Protein AF-A0AAE0HZA2-F1 (afdb_monomer_lite)

Structure (mmCIF, N/CA/C/O backbone):
data_AF-A0AAE0HZA2-F1
#
_entry.id   AF-A0AAE0HZA2-F1
#
loop_
_atom_site.group_PDB
_atom_site.id
_atom_site.type_symbol
_atom_site.label_atom_id
_atom_site.label_alt_id
_atom_site.label_comp_id
_atom_site.label_asym_id
_atom_site.label_entity_id
_atom_site.label_seq_id
_atom_site.pdbx_PDB_ins_code
_atom_site.Cartn_x
_atom_site.Cartn_y
_atom_site.Cartn_z
_atom_site.occupancy
_atom_site.B_iso_or_equiv
_atom_site.auth_seq_id
_atom_site.auth_comp_id
_atom_site.auth_asym_id
_atom_site.auth_atom_id
_atom_site.pdbx_PDB_model_num
ATOM 1 N N . MET A 1 1 ? 2.011 -36.088 0.132 1.00 39.16 1 MET A N 1
ATOM 2 C CA . MET A 1 1 ? 2.423 -35.801 1.522 1.00 39.16 1 MET A CA 1
ATOM 3 C C . MET A 1 1 ? 1.657 -34.568 1.945 1.00 39.16 1 MET A C 1
ATOM 5 O O . MET A 1 1 ? 2.048 -33.447 1.656 1.00 39.16 1 MET A O 1
ATOM 9 N N . THR A 1 2 ? 0.442 -34.829 2.404 1.00 30.94 2 THR A N 1
ATOM 10 C CA . THR A 1 2 ? -0.638 -33.871 2.628 1.00 30.94 2 THR A CA 1
ATOM 11 C C . THR A 1 2 ? -0.697 -33.521 4.107 1.00 30.94 2 THR A C 1
ATOM 13 O O . THR A 1 2 ? -0.412 -34.362 4.952 1.00 30.94 2 THR A O 1
ATOM 16 N N . ALA A 1 3 ? -1.035 -32.266 4.381 1.00 38.84 3 ALA A N 1
ATOM 17 C CA . ALA A 1 3 ? -1.021 -31.604 5.678 1.00 38.84 3 ALA A CA 1
ATOM 18 C C . ALA A 1 3 ? -1.886 -32.300 6.746 1.00 38.84 3 ALA A C 1
ATOM 20 O O . ALA A 1 3 ? -3.053 -31.953 6.897 1.00 38.84 3 ALA A O 1
ATOM 21 N N . ASN A 1 4 ? -1.310 -33.249 7.491 1.00 41.19 4 ASN A N 1
ATOM 22 C CA . ASN A 1 4 ? -1.995 -33.933 8.594 1.00 41.19 4 ASN A CA 1
ATOM 23 C C . ASN A 1 4 ? -1.231 -33.983 9.928 1.00 41.19 4 ASN A C 1
ATOM 25 O O . ASN A 1 4 ? -1.765 -34.540 10.876 1.00 41.19 4 ASN A O 1
ATOM 29 N N . ASP A 1 5 ? -0.062 -33.352 10.072 1.00 42.94 5 ASP A N 1
ATOM 30 C CA . ASP A 1 5 ? 0.801 -33.649 11.231 1.00 42.94 5 ASP A CA 1
ATOM 31 C C . ASP A 1 5 ? 1.073 -32.492 12.204 1.00 42.94 5 ASP A C 1
ATOM 33 O O . ASP A 1 5 ? 2.040 -32.548 12.952 1.00 42.94 5 ASP A O 1
ATOM 37 N N . PHE A 1 6 ? 0.218 -31.466 12.285 1.00 37.00 6 PHE A N 1
ATOM 38 C CA . PHE A 1 6 ? 0.293 -30.503 13.399 1.00 37.00 6 PHE A CA 1
ATOM 39 C C . PHE A 1 6 ? -1.089 -30.043 13.881 1.00 37.00 6 PHE A C 1
ATOM 41 O O . PHE A 1 6 ? -1.541 -28.930 13.628 1.00 37.00 6 PHE A O 1
ATOM 48 N N . CYS A 1 7 ? -1.743 -30.905 14.657 1.00 28.30 7 CYS A N 1
ATOM 49 C CA . CYS A 1 7 ? -2.529 -30.456 15.801 1.00 28.30 7 CYS A CA 1
ATOM 50 C C . CYS A 1 7 ? -2.246 -31.409 16.962 1.00 28.30 7 CYS A C 1
ATOM 52 O O . CYS A 1 7 ? -2.536 -32.600 16.868 1.00 28.30 7 CYS A O 1
ATOM 54 N N . PRO A 1 8 ? -1.666 -30.895 18.051 1.00 44.44 8 PRO A N 1
ATOM 55 C CA . PRO A 1 8 ? -2.406 -31.061 19.290 1.00 44.44 8 PRO A CA 1
ATOM 56 C C . PRO A 1 8 ? -2.227 -29.832 20.172 1.00 44.44 8 PRO A C 1
ATOM 58 O O . PRO A 1 8 ? -1.232 -29.739 20.865 1.00 44.44 8 PRO A O 1
ATOM 61 N N . LEU A 1 9 ? -3.185 -28.906 20.147 1.00 42.12 9 LEU A N 1
ATOM 62 C CA . LEU A 1 9 ? -3.605 -28.103 21.305 1.00 42.12 9 LEU A CA 1
ATOM 63 C C . LEU A 1 9 ? -4.958 -27.462 20.961 1.00 42.12 9 LEU A C 1
ATOM 65 O O . LEU A 1 9 ? -5.126 -26.245 20.910 1.00 42.12 9 LEU A O 1
ATOM 69 N N . ALA A 1 10 ? -5.952 -28.318 20.722 1.00 42.97 10 ALA A N 1
ATOM 70 C CA . ALA A 1 10 ? -7.331 -27.954 20.994 1.00 42.97 10 ALA A CA 1
ATOM 71 C C . ALA A 1 10 ? -7.433 -27.746 22.511 1.00 42.97 10 ALA A C 1
ATOM 73 O O . ALA A 1 10 ? -7.623 -28.695 23.270 1.00 42.97 10 ALA A O 1
ATOM 74 N N . TYR A 1 11 ? -7.218 -26.510 22.962 1.00 34.66 11 TYR A N 1
ATOM 75 C CA . TYR A 1 11 ? -7.529 -26.111 24.325 1.00 34.66 11 TYR A CA 1
ATOM 76 C C . TYR A 1 11 ? -9.046 -26.204 24.486 1.00 34.66 11 TYR A C 1
ATOM 78 O O . TYR A 1 11 ? -9.804 -25.320 24.087 1.00 34.66 11 TYR A O 1
ATOM 86 N N . GLN A 1 12 ? -9.479 -27.345 25.015 1.00 45.22 12 GLN A N 1
ATOM 87 C CA . GLN A 1 12 ? -10.787 -27.527 25.608 1.00 45.22 12 GLN A CA 1
ATOM 88 C C . GLN A 1 12 ? -11.004 -26.437 26.656 1.00 45.22 12 GLN A C 1
ATOM 90 O O . GLN A 1 12 ? -10.512 -26.522 27.776 1.00 45.22 12 GLN A O 1
ATOM 95 N N . THR A 1 13 ? -11.848 -25.472 26.329 1.00 36.31 13 THR A N 1
ATOM 96 C CA . THR A 1 13 ? -12.846 -25.017 27.290 1.00 36.31 13 THR A CA 1
ATOM 97 C C . THR A 1 13 ? -14.214 -25.340 26.721 1.00 36.31 13 THR A C 1
ATOM 99 O O . THR A 1 13 ? -14.968 -24.492 26.254 1.00 36.31 13 THR A O 1
ATOM 102 N N . SER A 1 14 ? -14.555 -26.625 26.800 1.00 39.97 14 SER A N 1
ATOM 103 C CA . SER A 1 14 ? -15.932 -27.036 27.039 1.00 39.97 14 SER A CA 1
ATOM 104 C C . SER A 1 14 ? -16.368 -26.421 28.371 1.00 39.97 14 SER A C 1
ATOM 106 O O . SER A 1 14 ? -16.284 -27.057 29.419 1.00 39.97 14 SER A O 1
ATOM 108 N N . ILE A 1 15 ? -16.761 -25.148 28.347 1.00 45.16 15 ILE A N 1
ATOM 109 C CA . ILE A 1 15 ? -17.534 -24.563 29.435 1.00 45.16 15 ILE A CA 1
ATOM 110 C C . ILE A 1 15 ? -18.873 -25.303 29.388 1.00 45.16 15 ILE A C 1
ATOM 112 O O . ILE A 1 15 ? -19.546 -25.249 28.354 1.00 45.16 15 ILE A O 1
ATOM 116 N N . PRO A 1 16 ? -19.253 -26.050 30.436 1.00 38.22 16 PRO A N 1
ATOM 117 C CA . PRO A 1 16 ? -20.559 -26.673 30.462 1.00 38.22 16 PRO A CA 1
ATOM 118 C C . PRO A 1 16 ?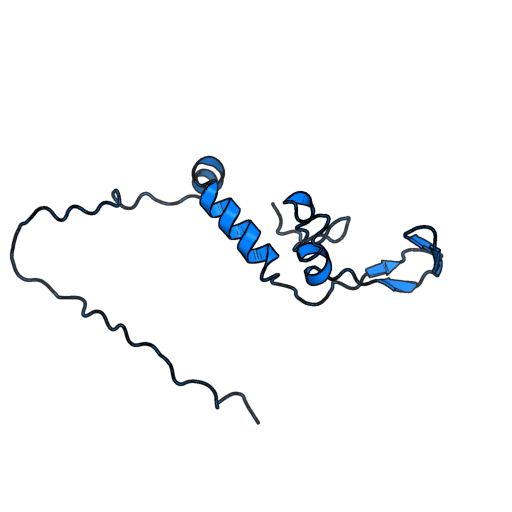 -21.599 -25.552 30.410 1.00 38.22 16 PRO A C 1
ATOM 120 O O . PRO A 1 16 ? -21.638 -24.692 31.290 1.00 38.22 16 PRO A O 1
ATOM 123 N N . LEU A 1 17 ? -22.439 -25.540 29.372 1.00 49.47 17 LEU A N 1
ATOM 124 C CA . LEU A 1 17 ? -23.695 -24.802 29.427 1.00 49.47 17 LEU A CA 1
ATOM 125 C C . LEU A 1 17 ? -24.528 -25.469 30.518 1.00 49.47 17 LEU A C 1
ATOM 127 O O . LEU A 1 17 ? -25.105 -26.539 30.326 1.00 49.47 17 LEU A O 1
ATOM 131 N N . GLN A 1 18 ? -24.500 -24.869 31.702 1.00 47.97 18 GLN A N 1
ATOM 132 C CA . GLN A 1 18 ? -25.257 -25.311 32.854 1.00 47.97 18 GLN A CA 1
ATOM 133 C C . GLN A 1 18 ? -26.741 -25.086 32.547 1.00 47.97 18 GLN A C 1
ATOM 135 O O . GLN A 1 18 ? -27.257 -23.973 32.628 1.00 47.97 18 GLN A O 1
ATOM 140 N N . ASN A 1 19 ? -27.418 -26.151 32.120 1.00 45.09 19 ASN A N 1
ATOM 141 C CA . ASN A 1 19 ? -28.865 -26.166 31.985 1.00 45.09 19 ASN A CA 1
ATOM 142 C C . ASN A 1 19 ? -29.499 -26.050 33.379 1.00 45.09 19 ASN A C 1
ATOM 144 O O . ASN A 1 19 ? -29.431 -26.981 34.173 1.00 45.09 19 ASN A O 1
ATOM 148 N N . GLY A 1 20 ? -30.090 -24.879 33.630 1.00 49.38 20 GLY A N 1
ATOM 149 C CA . GLY A 1 20 ? -31.3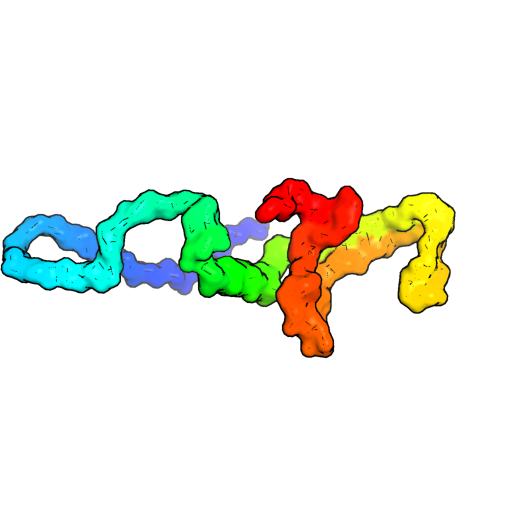35 -24.648 34.367 1.00 49.38 20 GLY A CA 1
ATOM 150 C C . GLY A 1 20 ? -31.510 -25.293 35.742 1.00 49.38 20 GLY A C 1
ATOM 151 O O . GLY A 1 20 ? -31.909 -26.448 35.843 1.00 49.38 20 GLY A O 1
ATOM 152 N N . GLY A 1 21 ? -31.397 -24.483 36.799 1.00 42.81 21 GLY A N 1
ATOM 153 C CA . GLY A 1 21 ? -31.973 -24.834 38.097 1.00 42.81 21 GLY A CA 1
ATOM 154 C C . GLY A 1 21 ? -31.566 -23.931 39.259 1.00 42.81 21 GLY A C 1
ATOM 155 O O . GLY A 1 21 ? -30.655 -24.274 39.997 1.00 42.81 21 GLY A O 1
ATOM 156 N N . GLY A 1 22 ? -32.312 -22.840 39.467 1.00 40.34 22 GLY A N 1
ATOM 157 C CA . GLY A 1 22 ? -32.496 -22.223 40.788 1.00 40.34 22 GLY A CA 1
ATOM 158 C C . GLY A 1 22 ? -31.495 -21.144 41.224 1.00 40.34 22 GLY A C 1
ATOM 159 O O . GLY A 1 22 ? -30.289 -21.352 41.236 1.00 40.34 22 GLY A O 1
ATOM 160 N N . GLY A 1 23 ? -32.037 -20.006 41.677 1.00 36.16 23 GLY A N 1
ATOM 161 C CA . GLY A 1 23 ? -31.332 -19.028 42.515 1.00 36.16 23 GLY A CA 1
ATOM 162 C C . GLY A 1 23 ? -31.273 -17.621 41.925 1.00 36.16 23 GLY A C 1
ATOM 163 O O . GLY A 1 23 ? -30.324 -17.270 41.234 1.00 36.16 23 GLY A O 1
ATOM 164 N N . GLY A 1 24 ? -32.283 -16.797 42.218 1.00 45.38 24 GLY A N 1
ATOM 165 C CA . GLY A 1 24 ? -32.289 -15.373 41.892 1.00 45.38 24 GLY A CA 1
ATOM 166 C C . GLY A 1 24 ? -31.273 -14.592 42.728 1.00 45.38 24 GLY A C 1
ATOM 167 O O . GLY A 1 24 ? -31.472 -14.386 43.921 1.00 45.38 24 GLY A O 1
ATOM 168 N N . GLY A 1 25 ? -30.213 -14.119 42.080 1.00 42.56 25 GLY A N 1
ATOM 169 C CA . GLY A 1 25 ? -29.364 -13.018 42.534 1.00 42.56 25 GLY A CA 1
ATOM 170 C C . GLY A 1 25 ? -29.103 -12.085 41.346 1.00 42.56 25 GLY A C 1
ATOM 171 O O . GLY A 1 25 ? -29.152 -12.557 40.206 1.00 42.56 25 GLY A O 1
ATOM 172 N N . PRO A 1 26 ? -28.878 -10.772 41.547 1.00 50.84 26 PRO A N 1
ATOM 173 C CA . PRO A 1 26 ? -28.649 -9.862 40.434 1.00 50.84 26 PRO A CA 1
ATOM 174 C C . PRO A 1 26 ? -27.314 -10.216 39.775 1.00 50.84 26 PRO A C 1
ATOM 176 O O . PRO A 1 26 ? -26.239 -9.898 40.279 1.00 50.84 26 PRO A O 1
ATOM 179 N N . ALA A 1 27 ? -27.383 -10.898 38.632 1.00 55.56 27 ALA A N 1
ATOM 180 C CA . ALA A 1 27 ? -26.266 -11.005 37.716 1.00 55.56 27 ALA A CA 1
ATOM 181 C C . ALA A 1 27 ? -25.980 -9.590 37.200 1.00 55.56 27 ALA A C 1
ATOM 183 O O . ALA A 1 27 ? -26.603 -9.120 36.251 1.00 55.56 27 ALA A O 1
ATOM 184 N N . HIS A 1 28 ? -25.071 -8.886 37.870 1.00 56.25 28 HIS A N 1
ATOM 185 C CA . HIS A 1 28 ? -24.492 -7.654 37.361 1.00 56.25 28 HIS A CA 1
ATOM 186 C C . HIS A 1 28 ? -23.642 -8.028 36.146 1.00 56.25 28 HIS A C 1
ATOM 188 O O . HIS A 1 28 ? -22.436 -8.230 36.264 1.00 56.25 28 HIS A O 1
ATOM 194 N N . ASN A 1 29 ? -24.260 -8.173 34.972 1.00 50.84 29 ASN A N 1
ATOM 195 C CA . ASN A 1 29 ? -23.498 -8.095 33.741 1.00 50.84 29 ASN A CA 1
ATOM 196 C C . ASN A 1 29 ? -22.965 -6.651 33.660 1.00 50.84 29 ASN A C 1
ATOM 198 O O . ASN A 1 29 ? -23.743 -5.707 33.568 1.00 50.84 29 ASN A O 1
ATOM 202 N N . PRO A 1 30 ? -21.640 -6.421 33.708 1.00 56.34 30 PRO A N 1
ATOM 203 C CA . PRO A 1 30 ? -21.109 -5.075 33.480 1.00 56.34 30 PRO A CA 1
ATOM 204 C C . PRO A 1 30 ? -21.325 -4.643 32.020 1.00 56.34 30 PRO A C 1
ATOM 206 O O . PRO 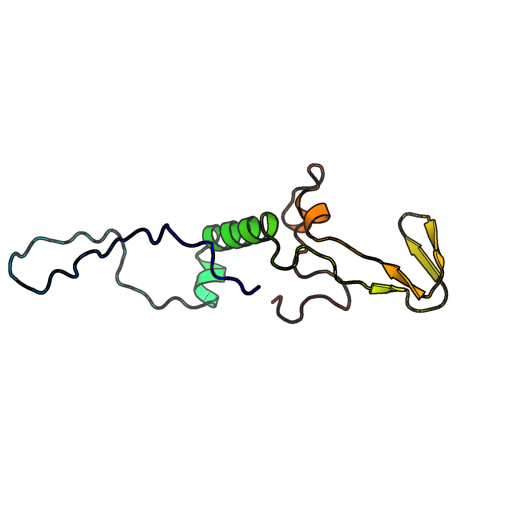A 1 30 ? -21.086 -3.496 31.654 1.00 56.34 30 PRO A O 1
ATOM 209 N N . PHE A 1 31 ? -21.772 -5.578 31.178 1.00 49.19 31 PHE A N 1
ATOM 210 C CA . PHE A 1 31 ? -22.063 -5.368 29.779 1.00 49.19 31 PHE A CA 1
ATOM 211 C C . PHE A 1 31 ? -23.550 -5.056 29.603 1.00 49.19 31 PHE A C 1
ATOM 213 O O . PHE A 1 31 ? -24.386 -5.903 29.930 1.00 49.19 31 PHE A O 1
ATOM 220 N N . PRO A 1 32 ? -23.894 -3.865 29.079 1.00 58.44 32 PRO A N 1
ATOM 221 C CA . PRO A 1 32 ? -25.277 -3.527 28.783 1.00 58.44 32 PRO A CA 1
ATOM 222 C C . PRO A 1 32 ? -25.873 -4.532 27.792 1.00 58.44 32 PRO A C 1
ATOM 224 O O . PRO A 1 32 ? -25.154 -5.141 26.994 1.00 58.44 32 PRO A O 1
ATOM 227 N N . ALA A 1 33 ? -27.200 -4.686 27.850 1.00 65.94 33 ALA A N 1
ATOM 228 C CA . ALA A 1 33 ? -27.972 -5.541 26.954 1.00 65.94 33 ALA A CA 1
ATOM 229 C C . ALA A 1 33 ? -27.492 -5.402 25.501 1.00 65.94 33 ALA A C 1
ATOM 231 O O . ALA A 1 33 ? -27.236 -4.296 25.021 1.00 65.94 33 ALA A O 1
ATOM 232 N N . GLN A 1 34 ? -27.342 -6.545 24.833 1.00 62.81 34 GLN A N 1
ATOM 233 C CA . GLN A 1 34 ? -26.669 -6.704 23.547 1.00 62.81 34 GLN A CA 1
ATOM 234 C C . GLN A 1 34 ? -27.341 -5.835 22.471 1.00 62.81 34 GLN A C 1
ATOM 236 O O . GLN A 1 34 ? -28.323 -6.218 21.838 1.00 62.81 34 GLN A O 1
ATOM 241 N N . THR A 1 35 ? -26.838 -4.614 22.295 1.00 70.06 35 THR A N 1
ATOM 242 C CA . THR A 1 35 ? -27.326 -3.697 21.267 1.00 70.06 35 THR A CA 1
ATOM 243 C C . THR A 1 35 ? -26.766 -4.132 19.920 1.00 70.06 35 THR A C 1
ATOM 245 O O . THR A 1 35 ? -25.606 -4.523 19.795 1.00 70.06 35 THR A O 1
ATOM 248 N N . LYS A 1 36 ? -27.615 -4.101 18.892 1.00 72.94 36 LYS A N 1
ATOM 249 C CA . LYS A 1 36 ? -27.251 -4.499 17.531 1.00 72.94 36 LYS A CA 1
ATOM 250 C C . LYS A 1 36 ? -26.090 -3.636 17.025 1.00 72.94 36 LYS A C 1
ATOM 252 O O . LYS A 1 36 ? -26.258 -2.442 16.771 1.00 72.94 36 LYS A O 1
ATOM 257 N N . LEU A 1 37 ? -24.921 -4.247 16.852 1.00 80.00 37 LEU A N 1
ATOM 258 C CA . LEU A 1 37 ? -23.741 -3.569 16.327 1.00 80.00 37 LEU A CA 1
ATOM 259 C C . LEU A 1 37 ? -23.927 -3.305 14.828 1.00 80.00 37 LEU A C 1
ATOM 261 O O . LEU A 1 37 ? -24.109 -4.229 14.040 1.00 80.00 37 LEU A O 1
ATOM 265 N N . THR A 1 38 ? -23.890 -2.034 14.435 1.00 86.25 38 THR A N 1
ATOM 266 C CA . THR A 1 38 ? -23.947 -1.610 13.027 1.00 86.25 38 THR A CA 1
ATOM 267 C C . THR A 1 38 ? -22.609 -0.988 12.637 1.00 86.25 38 THR A C 1
ATOM 269 O O . THR A 1 38 ? -22.003 -0.296 13.452 1.00 86.25 38 THR A O 1
ATOM 272 N N . VAL A 1 39 ? -22.162 -1.164 11.388 1.00 84.62 39 VAL A N 1
ATOM 273 C CA . VAL A 1 39 ? -20.877 -0.622 10.889 1.00 84.62 39 VAL A CA 1
ATOM 274 C C . VAL A 1 39 ? -20.769 0.897 11.095 1.00 84.62 39 VAL A C 1
ATOM 276 O O . VAL A 1 39 ? -19.744 1.400 11.541 1.00 84.62 39 VAL A O 1
ATOM 279 N N . SER A 1 40 ? -21.863 1.634 10.882 1.00 84.56 40 SER A N 1
ATOM 280 C CA . SER A 1 40 ? -21.915 3.082 11.138 1.00 84.56 40 SER A CA 1
ATOM 281 C C . SER A 1 40 ? -21.691 3.443 12.618 1.00 84.56 40 SER A C 1
ATOM 283 O O . SER A 1 40 ? -21.032 4.438 12.928 1.00 84.56 40 SER A O 1
ATOM 285 N N . ALA A 1 41 ? -22.173 2.611 13.548 1.00 84.56 41 ALA A N 1
ATOM 286 C CA . ALA A 1 41 ? -21.961 2.820 14.979 1.00 84.56 41 ALA A CA 1
ATOM 287 C C . ALA A 1 41 ? -20.511 2.516 15.386 1.00 84.56 41 ALA A C 1
ATOM 289 O O . ALA A 1 41 ? -19.956 3.219 16.228 1.00 84.56 41 ALA A O 1
ATOM 290 N N . VAL A 1 42 ? -19.880 1.521 14.753 1.00 85.12 42 VAL A N 1
ATOM 291 C CA . VAL A 1 42 ? -18.457 1.208 14.960 1.00 85.12 42 VAL A CA 1
ATOM 292 C C . VAL A 1 42 ? -17.584 2.391 14.553 1.00 85.12 42 VAL A C 1
ATOM 294 O O . VAL A 1 42 ? -16.762 2.837 15.352 1.00 85.12 42 VAL A O 1
ATOM 297 N N . ASN A 1 43 ? -17.834 2.958 13.370 1.00 84.19 43 ASN A N 1
ATOM 298 C CA . ASN A 1 43 ? -17.031 4.062 12.845 1.00 84.19 43 ASN A CA 1
ATOM 299 C C . ASN A 1 43 ? -17.108 5.347 13.680 1.00 84.19 43 ASN A C 1
ATOM 301 O O . ASN A 1 43 ? -16.193 6.160 13.639 1.00 84.19 43 ASN A O 1
ATOM 305 N N . THR A 1 44 ? -18.192 5.541 14.431 1.00 84.19 44 THR A N 1
ATOM 306 C CA . THR A 1 44 ? -18.436 6.784 15.180 1.00 84.19 44 THR A CA 1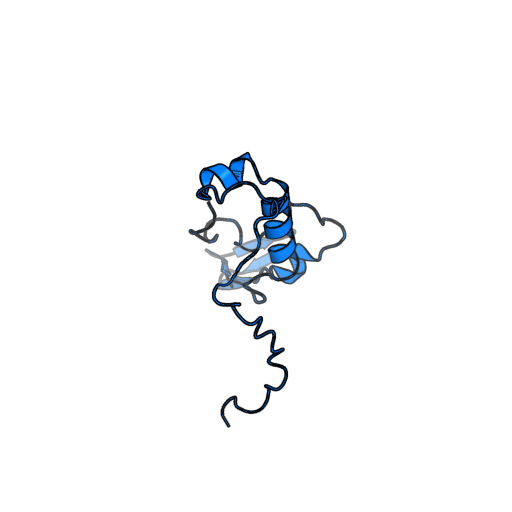
ATOM 307 C C . THR A 1 44 ? -18.156 6.658 16.672 1.00 84.19 44 THR A C 1
ATOM 309 O O . THR A 1 44 ? -17.777 7.642 17.301 1.00 84.19 44 THR A O 1
ATOM 312 N N . ARG A 1 45 ? -18.349 5.470 17.258 1.00 83.50 45 ARG A N 1
ATOM 313 C CA . ARG A 1 45 ? -18.319 5.288 18.720 1.00 83.50 45 ARG A CA 1
ATOM 314 C C . ARG A 1 45 ? -17.172 4.416 19.221 1.00 83.50 45 ARG A C 1
ATOM 316 O O . ARG A 1 45 ? -16.885 4.456 20.412 1.00 83.50 45 ARG A O 1
ATOM 323 N N . LEU A 1 46 ? -16.516 3.637 18.357 1.00 87.00 46 LEU A N 1
ATOM 324 C CA . LEU A 1 46 ? -15.491 2.667 18.762 1.00 87.00 46 LEU A CA 1
ATOM 325 C C . LEU A 1 46 ? -14.115 2.994 18.162 1.00 87.00 46 LEU A C 1
ATOM 327 O O . LEU A 1 46 ? -13.506 2.174 17.477 1.00 87.00 46 LEU A O 1
ATOM 331 N N . LEU A 1 47 ? -13.585 4.179 18.478 1.00 87.44 47 LEU A N 1
ATOM 332 C CA . LEU A 1 47 ? -12.267 4.626 18.001 1.00 87.44 47 LEU A CA 1
ATOM 333 C C . LEU A 1 47 ? -11.136 3.659 18.383 1.00 87.44 47 LEU A C 1
ATOM 335 O O . LEU A 1 47 ? -10.247 3.394 17.581 1.00 87.44 47 LEU A O 1
ATOM 339 N N . TYR A 1 48 ? -11.196 3.082 19.586 1.00 89.81 48 TYR A N 1
ATOM 340 C CA . TYR A 1 48 ? -10.177 2.139 20.048 1.00 89.81 48 TYR A CA 1
ATOM 341 C C . TYR A 1 48 ? -10.210 0.811 19.277 1.00 89.81 48 TYR A C 1
ATOM 343 O O . TYR A 1 48 ? -9.166 0.242 18.979 1.00 89.81 48 TYR A O 1
ATOM 351 N N . LEU A 1 49 ? -11.398 0.345 18.875 1.00 90.31 49 LEU A N 1
ATOM 352 C CA . LEU A 1 49 ? -11.529 -0.849 18.037 1.00 90.31 49 LEU A CA 1
ATOM 353 C C . LEU A 1 49 ? -10.924 -0.614 16.649 1.00 90.31 49 LEU A C 1
ATOM 355 O O . LEU A 1 49 ? -10.209 -1.472 16.141 1.00 90.31 49 LEU A O 1
ATOM 359 N N . LEU A 1 50 ? -11.172 0.558 16.056 1.00 89.94 50 LEU A N 1
ATOM 360 C CA . LEU A 1 50 ? -10.560 0.942 14.782 1.00 89.94 50 LEU A CA 1
ATOM 361 C C . LEU A 1 50 ? -9.033 1.046 14.886 1.00 89.94 50 LEU A C 1
ATOM 363 O O . LEU A 1 50 ? -8.327 0.631 13.966 1.00 89.94 50 LEU A O 1
ATOM 367 N N . ALA A 1 51 ? -8.520 1.557 16.008 1.00 90.25 51 ALA A N 1
ATOM 368 C CA . ALA A 1 51 ? -7.086 1.632 16.267 1.00 90.25 51 ALA A CA 1
ATOM 369 C C . ALA A 1 51 ? -6.454 0.235 16.373 1.00 90.25 51 ALA A C 1
ATOM 371 O O . ALA A 1 51 ? -5.443 -0.023 15.726 1.00 90.25 51 ALA A O 1
ATOM 372 N N . ILE A 1 52 ? -7.085 -0.691 17.107 1.00 92.56 52 ILE A N 1
ATOM 373 C CA . ILE A 1 52 ? -6.632 -2.089 17.191 1.00 92.56 52 ILE A CA 1
ATOM 374 C C . ILE A 1 52 ? -6.658 -2.752 15.814 1.00 92.56 52 ILE A C 1
ATOM 376 O O . ILE A 1 52 ? -5.699 -3.424 15.449 1.00 92.56 52 ILE A O 1
ATOM 380 N N . LEU A 1 53 ? -7.730 -2.560 15.040 1.00 90.50 53 LEU A N 1
ATOM 381 C CA . LEU A 1 53 ? -7.826 -3.107 13.685 1.00 90.50 53 LEU A CA 1
ATOM 382 C C . LEU A 1 53 ? -6.679 -2.596 12.808 1.00 90.50 53 LEU A C 1
ATOM 384 O O . LEU A 1 53 ? -6.025 -3.388 12.133 1.00 90.50 53 LEU A O 1
ATOM 388 N N . SER A 1 54 ? -6.386 -1.299 12.880 1.00 89.88 54 SER A N 1
ATOM 389 C CA . SER A 1 54 ? -5.284 -0.688 12.134 1.00 89.88 54 SER A CA 1
ATOM 390 C C . SER A 1 54 ? -3.926 -1.270 12.544 1.00 89.88 54 SER A C 1
ATOM 392 O O . SER A 1 54 ? -3.179 -1.751 11.697 1.00 89.88 54 SER A O 1
ATOM 394 N N . GLU A 1 55 ? -3.633 -1.340 13.844 1.00 91.31 55 GLU A N 1
ATOM 395 C CA . GLU A 1 55 ? -2.375 -1.918 14.340 1.00 91.31 55 GLU A CA 1
ATOM 396 C C . GLU A 1 55 ? -2.241 -3.417 14.054 1.00 91.31 55 GLU A C 1
ATOM 398 O O . GLU A 1 55 ? -1.147 -3.903 13.764 1.00 91.31 55 GLU A O 1
ATOM 403 N N . SER A 1 56 ? -3.349 -4.161 14.092 1.00 91.62 56 SER A N 1
ATOM 404 C CA . SER A 1 56 ? -3.345 -5.589 13.775 1.00 91.62 56 SER A CA 1
ATOM 405 C C . SER A 1 56 ? -2.948 -5.845 12.322 1.00 91.62 56 SER A C 1
ATOM 407 O O . SER A 1 56 ? -2.144 -6.736 12.061 1.00 91.62 56 SER A O 1
ATOM 409 N N . LEU A 1 57 ? -3.441 -5.018 11.395 1.00 89.62 57 LEU A N 1
ATOM 410 C CA . LEU A 1 57 ? -3.096 -5.086 9.977 1.00 89.62 57 LEU A CA 1
ATOM 411 C C . LEU A 1 57 ? -1.663 -4.598 9.721 1.00 89.62 57 LEU A C 1
ATOM 413 O O . LEU A 1 57 ? -0.948 -5.211 8.931 1.00 89.62 57 LEU A O 1
ATOM 417 N N . ARG A 1 58 ? -1.196 -3.584 10.465 1.00 88.12 58 ARG A N 1
ATOM 418 C CA . ARG A 1 58 ? 0.200 -3.129 10.404 1.00 88.12 58 ARG A CA 1
ATOM 419 C C . ARG A 1 58 ? 1.182 -4.244 10.782 1.00 88.12 58 ARG A C 1
ATOM 421 O O . ARG A 1 58 ? 2.164 -4.451 10.065 1.00 88.12 58 ARG A O 1
ATOM 428 N N . MET A 1 59 ? 0.916 -4.956 11.885 1.00 88.25 59 MET A N 1
ATOM 429 C CA . MET A 1 59 ? 1.744 -6.078 12.356 1.00 88.25 59 MET A CA 1
ATOM 430 C C . MET A 1 59 ? 1.615 -7.317 11.467 1.00 88.25 59 MET A C 1
ATOM 432 O O . MET A 1 59 ? 2.613 -7.973 11.172 1.00 88.25 59 MET A O 1
ATOM 436 N N . TYR A 1 60 ? 0.396 -7.630 11.032 1.00 88.75 60 TYR A N 1
ATOM 437 C CA . TYR A 1 60 ? 0.086 -8.811 10.235 1.00 88.75 60 TYR A CA 1
ATOM 438 C C . TYR A 1 60 ? -0.657 -8.408 8.962 1.00 88.75 60 TYR A C 1
ATOM 440 O O . TYR A 1 60 ? -1.881 -8.566 8.877 1.00 88.75 60 TYR A O 1
ATOM 448 N N . PRO A 1 61 ? 0.070 -7.906 7.947 1.00 86.19 61 PRO A N 1
ATOM 449 C CA . PRO A 1 61 ? -0.552 -7.568 6.685 1.00 86.19 61 PRO A CA 1
ATOM 450 C C . PRO A 1 61 ? -1.101 -8.852 6.042 1.00 86.19 61 PRO A C 1
ATOM 452 O O . PRO A 1 61 ? -0.374 -9.844 5.931 1.00 86.19 61 PRO A O 1
ATOM 455 N N . PRO A 1 62 ? -2.364 -8.861 5.577 1.00 82.75 62 PRO A N 1
ATOM 456 C CA . PRO A 1 62 ? -2.981 -10.046 4.974 1.00 82.75 62 PRO A CA 1
ATOM 457 C C . PRO A 1 62 ? -2.298 -10.460 3.662 1.00 82.75 62 PRO A C 1
ATOM 459 O O . PRO A 1 62 ? -2.426 -11.599 3.220 1.00 82.75 62 PRO A O 1
ATOM 462 N N . VAL A 1 63 ? -1.562 -9.535 3.042 1.00 82.25 63 VAL A N 1
ATOM 463 C CA . VAL A 1 63 ? -0.715 -9.779 1.877 1.00 82.25 63 VAL A CA 1
ATOM 464 C C . VAL A 1 63 ? 0.724 -9.481 2.292 1.00 82.25 63 VAL A C 1
ATOM 466 O O . VAL A 1 63 ? 1.131 -8.324 2.381 1.00 82.25 63 VAL A O 1
ATOM 469 N N . THR A 1 64 ? 1.480 -10.533 2.603 1.00 69.50 64 THR A N 1
ATOM 470 C CA . THR A 1 64 ? 2.878 -10.427 3.052 1.00 69.50 64 THR A CA 1
ATOM 471 C C . THR A 1 64 ? 3.857 -10.244 1.892 1.00 69.50 64 THR A C 1
ATOM 473 O O . THR A 1 64 ? 4.846 -9.526 2.032 1.00 69.50 64 THR A O 1
ATOM 476 N N . GLY A 1 65 ? 3.572 -10.866 0.742 1.00 74.81 65 GLY A N 1
ATOM 477 C CA . GLY A 1 65 ? 4.277 -10.624 -0.519 1.00 74.81 65 GLY A CA 1
ATOM 478 C C . GLY A 1 65 ? 3.843 -9.308 -1.155 1.00 74.81 65 GLY A C 1
ATOM 479 O O . GLY A 1 65 ? 3.040 -8.571 -0.575 1.00 74.81 65 GLY A O 1
ATOM 480 N N . SER A 1 66 ? 4.332 -8.995 -2.353 1.00 73.31 66 SER A N 1
ATOM 481 C CA . SER A 1 66 ? 3.868 -7.786 -3.015 1.00 73.31 66 SER A CA 1
ATOM 482 C C . SER A 1 66 ? 3.242 -7.917 -4.386 1.00 73.31 66 SER A C 1
ATOM 484 O O . SER A 1 66 ? 3.419 -8.851 -5.161 1.00 73.31 66 SER A O 1
ATOM 486 N N . LEU A 1 67 ? 2.359 -6.945 -4.591 1.00 82.44 67 LEU A N 1
ATOM 487 C CA . LEU A 1 67 ? 1.552 -6.725 -5.763 1.00 82.44 67 LEU A CA 1
ATOM 488 C C . LEU A 1 67 ? 2.466 -6.146 -6.834 1.00 82.44 67 LEU A C 1
ATOM 490 O O . LEU A 1 67 ? 2.688 -4.933 -6.889 1.00 82.44 67 LEU A O 1
ATOM 494 N N . VAL A 1 68 ? 2.998 -7.040 -7.664 1.00 88.31 68 VAL A N 1
ATOM 495 C CA . VAL A 1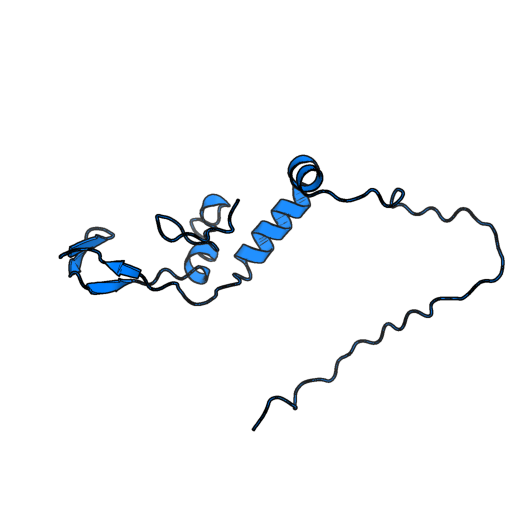 68 ? 3.886 -6.682 -8.765 1.00 88.31 68 VAL A CA 1
ATOM 496 C C . VAL A 1 68 ? 3.164 -5.744 -9.730 1.00 88.31 68 VAL A C 1
ATOM 498 O O . VAL A 1 68 ? 2.053 -6.007 -10.198 1.00 88.31 68 VAL A O 1
ATOM 501 N N . ARG A 1 69 ? 3.815 -4.625 -10.029 1.00 88.69 69 ARG A N 1
ATOM 502 C CA . ARG A 1 69 ? 3.387 -3.632 -11.014 1.00 88.69 69 ARG A CA 1
ATOM 503 C C . ARG A 1 69 ? 4.387 -3.625 -12.156 1.00 88.69 69 ARG A C 1
ATOM 505 O O . ARG A 1 69 ? 5.570 -3.851 -11.946 1.00 88.69 69 ARG A O 1
ATOM 512 N N . VAL A 1 70 ? 3.916 -3.323 -13.356 1.00 90.81 70 VAL A N 1
ATOM 513 C CA . VAL A 1 70 ? 4.779 -3.127 -14.524 1.00 90.81 70 VAL A CA 1
ATOM 514 C C . VAL A 1 70 ? 4.758 -1.649 -14.879 1.00 90.81 70 VAL A C 1
ATOM 516 O O . VAL A 1 70 ? 3.691 -1.028 -14.863 1.00 90.81 70 VAL A O 1
ATOM 519 N N . ILE A 1 71 ? 5.928 -1.078 -15.169 1.00 89.75 71 ILE A N 1
ATOM 520 C CA . ILE A 1 71 ? 6.018 0.308 -15.637 1.00 89.75 71 ILE A CA 1
ATOM 521 C C . ILE A 1 71 ? 5.243 0.443 -16.948 1.00 89.75 71 ILE A C 1
ATOM 523 O O . ILE A 1 71 ? 5.540 -0.241 -17.926 1.00 89.75 71 ILE A O 1
ATOM 527 N N . ALA A 1 72 ? 4.266 1.350 -16.957 1.00 80.94 72 ALA A N 1
ATOM 528 C CA . ALA A 1 72 ? 3.555 1.731 -18.166 1.00 80.94 72 ALA A CA 1
ATOM 529 C C . ALA A 1 72 ? 4.446 2.628 -19.044 1.00 80.94 72 ALA A C 1
ATOM 531 O O . ALA A 1 72 ? 5.064 3.568 -18.547 1.00 80.94 72 ALA A O 1
ATOM 532 N N . GLY A 1 73 ? 4.486 2.355 -20.350 1.00 85.38 73 GLY A N 1
ATOM 533 C CA . GLY A 1 73 ? 5.280 3.118 -21.317 1.00 85.38 73 GLY A CA 1
ATOM 534 C C . GLY A 1 73 ? 6.755 2.708 -21.373 1.00 85.38 73 GLY A C 1
ATOM 535 O O . GLY A 1 73 ? 7.119 1.591 -21.011 1.00 85.38 73 GLY A O 1
ATOM 536 N N . ASN A 1 74 ? 7.602 3.620 -21.859 1.00 83.12 74 ASN A N 1
ATOM 537 C CA . ASN A 1 74 ? 8.993 3.308 -22.208 1.00 83.12 74 ASN A CA 1
ATOM 538 C C . ASN A 1 74 ? 9.971 3.460 -21.033 1.00 83.12 74 ASN A C 1
ATOM 540 O O . ASN A 1 74 ? 11.044 2.862 -21.070 1.00 83.12 74 ASN A O 1
ATOM 544 N N . CYS A 1 75 ? 9.638 4.256 -20.009 1.00 86.50 75 CYS A N 1
ATOM 545 C CA . CYS A 1 75 ? 10.486 4.471 -18.835 1.00 86.50 75 CYS A CA 1
ATOM 546 C C . CYS A 1 75 ? 9.745 5.134 -17.666 1.00 86.50 75 CYS A C 1
ATOM 548 O O . CYS A 1 75 ? 8.755 5.837 -17.871 1.00 86.50 75 CYS A O 1
ATOM 550 N N . ALA A 1 76 ? 10.287 4.992 -16.455 1.00 90.00 76 ALA A N 1
ATOM 551 C CA . ALA A 1 76 ? 9.910 5.787 -15.288 1.00 90.00 76 ALA A CA 1
ATOM 552 C C . ALA A 1 76 ? 11.146 6.212 -14.486 1.00 90.00 76 ALA A C 1
ATOM 554 O O . ALA A 1 76 ? 12.159 5.514 -14.470 1.00 90.00 76 ALA A O 1
ATOM 555 N N . THR A 1 77 ? 11.042 7.337 -13.779 1.00 91.56 77 THR A N 1
ATOM 556 C CA . THR A 1 77 ? 12.071 7.791 -12.836 1.00 91.56 77 THR A CA 1
ATOM 557 C C . THR A 1 77 ? 11.564 7.597 -11.413 1.00 91.56 77 THR A C 1
ATOM 559 O O . THR A 1 77 ? 10.587 8.229 -11.016 1.00 91.56 77 THR A O 1
ATOM 562 N N . VAL A 1 78 ? 12.226 6.743 -10.631 1.00 88.69 78 VAL A N 1
ATOM 563 C CA . VAL A 1 78 ? 11.877 6.472 -9.224 1.00 88.69 78 VAL A CA 1
ATOM 564 C C . VAL A 1 78 ? 13.080 6.804 -8.349 1.00 88.69 78 VAL A C 1
ATOM 566 O O . VAL A 1 78 ? 14.187 6.345 -8.616 1.00 88.69 78 VAL A O 1
ATOM 569 N N . ALA A 1 79 ? 12.881 7.629 -7.317 1.00 86.62 79 ALA A N 1
ATOM 570 C CA . ALA A 1 79 ? 13.947 8.093 -6.418 1.00 86.62 79 ALA A CA 1
ATOM 571 C C . ALA A 1 79 ? 15.180 8.672 -7.158 1.00 86.62 79 ALA A C 1
ATOM 573 O O . ALA A 1 79 ? 16.322 8.432 -6.773 1.00 86.62 79 ALA A O 1
ATOM 574 N N . GLY A 1 80 ? 14.945 9.400 -8.258 1.00 91.56 80 GLY A N 1
ATOM 575 C CA . GLY A 1 80 ? 15.999 9.987 -9.095 1.00 91.56 80 GLY A CA 1
ATOM 576 C C . GLY A 1 80 ? 16.730 8.999 -10.013 1.00 91.56 80 GLY A C 1
ATOM 577 O O . GLY A 1 80 ? 17.673 9.396 -10.692 1.00 91.56 80 GLY A O 1
ATOM 578 N N . ARG A 1 81 ? 16.315 7.726 -10.062 1.00 92.38 81 ARG A N 1
ATOM 579 C CA . ARG A 1 81 ? 16.921 6.686 -10.907 1.00 92.38 81 ARG A CA 1
ATOM 580 C C . ARG A 1 81 ? 16.025 6.369 -12.098 1.00 92.38 81 ARG A C 1
ATOM 582 O O . ARG A 1 81 ? 14.816 6.224 -11.937 1.00 92.38 81 ARG A O 1
ATOM 589 N N . TYR A 1 82 ? 16.636 6.230 -13.271 1.00 92.94 82 TYR A N 1
ATOM 590 C CA . TYR A 1 82 ? 15.961 5.807 -14.494 1.00 92.94 82 TYR A CA 1
ATOM 591 C C . TYR A 1 82 ? 15.688 4.299 -14.473 1.00 92.94 82 TYR A C 1
ATOM 593 O O . TYR A 1 82 ? 16.591 3.511 -14.184 1.00 92.94 82 TYR A O 1
ATOM 601 N N . ILE A 1 83 ? 14.458 3.907 -14.801 1.00 92.94 83 ILE A N 1
ATOM 602 C CA . ILE A 1 83 ? 14.023 2.514 -14.898 1.00 92.94 83 ILE A CA 1
ATOM 603 C C . ILE A 1 83 ? 13.367 2.300 -16.272 1.00 92.94 83 ILE A C 1
ATOM 605 O O . ILE A 1 83 ? 12.441 3.044 -16.619 1.00 92.94 83 ILE A O 1
ATOM 609 N N . PRO A 1 84 ? 13.813 1.307 -17.065 1.00 92.94 84 PRO A N 1
ATOM 610 C CA . PRO A 1 84 ? 13.237 1.042 -18.377 1.00 92.94 84 PRO A CA 1
ATOM 611 C C . PRO A 1 84 ? 11.815 0.474 -18.271 1.00 92.94 84 PRO A C 1
ATOM 613 O O . PRO A 1 84 ? 11.454 -0.200 -17.301 1.00 92.94 84 PRO A O 1
ATOM 616 N N . GLY A 1 85 ? 11.008 0.736 -19.296 1.00 93.12 85 GLY A N 1
ATOM 617 C CA . GLY A 1 85 ? 9.667 0.180 -19.459 1.00 93.12 85 GLY A CA 1
ATOM 618 C C . GLY A 1 85 ? 9.672 -1.347 -19.436 1.00 93.12 85 GLY A C 1
ATOM 619 O O . GLY A 1 85 ? 10.656 -1.982 -19.810 1.00 93.12 85 GLY A O 1
ATOM 620 N N . GLY A 1 86 ? 8.585 -1.945 -18.947 1.00 89.75 86 GLY A N 1
ATOM 621 C CA . GLY A 1 86 ? 8.497 -3.401 -18.774 1.00 89.75 86 GLY A CA 1
ATOM 622 C C . GLY A 1 86 ? 9.182 -3.948 -17.515 1.00 89.75 86 GLY A C 1
ATOM 623 O O . GLY A 1 86 ? 9.045 -5.133 -17.223 1.00 89.75 86 GLY A O 1
ATOM 624 N N . THR A 1 87 ? 9.858 -3.109 -16.723 1.00 91.44 87 THR A N 1
ATOM 625 C CA . THR A 1 87 ? 10.412 -3.538 -15.430 1.00 91.44 87 THR A CA 1
ATOM 626 C C . THR A 1 87 ? 9.292 -3.843 -14.435 1.00 91.44 87 THR A C 1
ATOM 628 O O . THR A 1 87 ? 8.368 -3.042 -14.254 1.00 91.44 87 THR A O 1
ATOM 631 N N . MET A 1 88 ? 9.401 -4.997 -13.773 1.00 91.00 88 MET A N 1
ATOM 632 C CA . MET A 1 88 ? 8.542 -5.389 -12.659 1.00 91.00 88 MET A CA 1
ATOM 633 C C . MET A 1 88 ? 8.993 -4.684 -11.379 1.00 91.00 88 MET A C 1
ATOM 635 O O . MET A 1 88 ? 10.151 -4.781 -10.979 1.00 91.00 88 MET A O 1
ATOM 639 N N . ILE A 1 89 ? 8.072 -3.967 -10.744 1.00 89.19 89 ILE A N 1
ATOM 640 C CA . ILE A 1 89 ? 8.279 -3.260 -9.484 1.00 89.19 89 ILE A CA 1
ATOM 641 C C . ILE A 1 89 ? 7.409 -3.904 -8.420 1.00 89.19 89 ILE A C 1
ATOM 643 O O . ILE A 1 89 ? 6.213 -4.123 -8.615 1.00 89.19 89 ILE A O 1
ATOM 647 N N . GLU A 1 90 ? 8.016 -4.127 -7.267 1.00 88.50 90 GLU A N 1
ATOM 648 C CA . GLU A 1 90 ? 7.375 -4.675 -6.091 1.00 88.50 90 GLU A CA 1
ATOM 649 C C . GLU A 1 90 ? 7.447 -3.643 -4.947 1.00 88.50 90 GLU A C 1
ATOM 651 O O . GLU A 1 90 ? 8.461 -2.980 -4.735 1.00 88.50 90 GLU A O 1
ATOM 656 N N . CYS A 1 91 ? 6.344 -3.459 -4.227 1.00 85.06 91 CYS A N 1
ATOM 657 C CA . CYS A 1 91 ? 6.261 -2.670 -2.993 1.00 85.06 91 CYS A CA 1
ATOM 658 C C . CYS A 1 91 ? 5.686 -3.537 -1.871 1.00 85.06 91 CYS A C 1
ATOM 660 O O . CYS A 1 91 ? 4.469 -3.726 -1.806 1.00 85.06 91 CYS A O 1
ATOM 662 N N . THR A 1 92 ? 6.549 -4.110 -1.036 1.00 86.94 92 THR A N 1
ATOM 663 C CA . THR A 1 92 ? 6.193 -5.001 0.081 1.00 86.94 92 THR A CA 1
ATOM 664 C C . THR A 1 92 ? 5.561 -4.243 1.249 1.00 86.94 92 THR A C 1
ATOM 666 O O . THR A 1 92 ? 6.261 -3.436 1.869 1.00 86.94 92 THR A O 1
ATOM 669 N N . PRO A 1 93 ? 4.289 -4.530 1.607 1.00 86.38 93 PRO A N 1
ATOM 670 C CA . PRO A 1 93 ? 3.621 -3.912 2.757 1.00 86.38 93 PRO A CA 1
ATOM 671 C C . PRO A 1 93 ? 4.397 -4.110 4.061 1.00 86.38 93 PRO A C 1
ATOM 673 O O . PRO A 1 93 ? 4.546 -3.174 4.838 1.00 86.38 93 PRO A O 1
ATOM 676 N N . TRP A 1 94 ? 5.004 -5.288 4.243 1.00 86.56 94 TRP A N 1
ATOM 677 C CA . TRP A 1 94 ? 5.823 -5.600 5.416 1.00 86.56 94 TRP A CA 1
ATOM 678 C C . TRP A 1 94 ? 6.918 -4.557 5.684 1.00 86.56 94 TRP A C 1
ATOM 680 O O . TRP A 1 94 ? 7.045 -4.052 6.798 1.00 86.56 94 TRP A O 1
ATOM 690 N N . VAL A 1 95 ? 7.687 -4.201 4.649 1.00 85.81 95 VAL A N 1
ATOM 691 C CA . VAL A 1 95 ? 8.799 -3.244 4.756 1.00 85.81 95 VAL A CA 1
ATOM 692 C C . VAL A 1 95 ? 8.282 -1.832 5.025 1.00 85.81 95 VAL A C 1
ATOM 694 O O . VAL A 1 95 ? 8.883 -1.105 5.813 1.00 85.81 95 VAL A O 1
ATOM 697 N N . MET A 1 96 ? 7.161 -1.457 4.405 1.00 84.81 96 MET A N 1
ATOM 698 C CA . MET A 1 96 ? 6.543 -0.143 4.597 1.00 84.81 96 MET A CA 1
ATOM 699 C C . MET A 1 96 ? 6.024 0.029 6.030 1.00 84.81 96 MET A C 1
ATOM 701 O O . MET A 1 96 ? 6.280 1.061 6.646 1.00 84.81 96 MET A O 1
ATOM 705 N N . ASN A 1 97 ? 5.378 -1.002 6.581 1.00 86.31 97 ASN A N 1
ATOM 706 C CA . ASN A 1 97 ? 4.784 -0.983 7.920 1.00 86.31 97 ASN A CA 1
ATOM 707 C C . ASN A 1 97 ? 5.817 -1.037 9.056 1.00 86.31 97 ASN A C 1
ATOM 709 O O . ASN A 1 97 ? 5.563 -0.531 10.145 1.00 86.31 97 ASN A O 1
ATOM 713 N N . HIS A 1 98 ? 6.980 -1.648 8.813 1.00 85.94 98 HIS A N 1
ATOM 714 C CA . HIS A 1 98 ? 8.037 -1.821 9.819 1.00 85.94 98 HIS A CA 1
ATOM 715 C C . HIS A 1 98 ? 9.165 -0.783 9.694 1.00 85.94 98 HIS A C 1
ATOM 717 O O . HIS A 1 98 ? 10.217 -0.901 10.336 1.00 85.94 98 HIS A O 1
ATOM 723 N N . TYR A 1 99 ? 8.976 0.259 8.880 1.00 86.31 99 TYR A N 1
ATOM 724 C CA . TYR A 1 99 ? 9.959 1.323 8.724 1.00 86.31 99 TYR A CA 1
ATOM 725 C C . TYR A 1 99 ? 9.939 2.281 9.926 1.00 86.31 99 TYR A C 1
ATOM 727 O O . TYR A 1 99 ? 9.240 3.292 9.934 1.00 86.31 99 TYR A O 1
ATOM 735 N N . LYS A 1 100 ? 10.776 1.988 10.933 1.00 81.19 100 LYS A N 1
ATOM 736 C CA . LYS A 1 100 ? 10.847 2.687 12.239 1.00 81.19 100 LYS A CA 1
ATOM 737 C C . LYS A 1 100 ? 10.861 4.217 12.177 1.00 81.19 100 LYS A C 1
ATOM 739 O O . LYS A 1 100 ? 10.374 4.875 13.086 1.00 81.19 100 LYS A O 1
ATOM 744 N N . ARG A 1 101 ? 11.456 4.803 11.133 1.00 81.44 101 ARG A N 1
ATOM 745 C CA . ARG A 1 101 ? 11.581 6.265 11.003 1.00 81.44 101 ARG A CA 1
ATOM 746 C C . ARG A 1 101 ? 10.266 6.939 10.589 1.00 81.44 101 ARG A C 1
ATOM 748 O O . ARG A 1 101 ? 10.163 8.159 10.669 1.00 81.44 101 ARG A O 1
ATOM 755 N N . ARG A 1 102 ? 9.283 6.168 10.121 1.00 74.44 102 ARG A N 1
ATOM 756 C CA . ARG A 1 102 ? 7.997 6.663 9.624 1.00 74.44 102 ARG A CA 1
ATOM 757 C C . ARG A 1 102 ? 6.845 5.758 10.075 1.00 74.44 102 ARG A C 1
ATOM 759 O O . ARG A 1 102 ? 5.965 5.453 9.283 1.00 74.44 102 ARG A O 1
ATOM 766 N N . ASP A 1 103 ? 6.875 5.337 11.340 1.00 79.94 103 ASP A N 1
ATOM 767 C CA . ASP A 1 103 ? 5.808 4.541 11.961 1.00 79.94 103 ASP A CA 1
ATOM 768 C C . ASP A 1 103 ? 4.628 5.454 12.339 1.00 79.94 103 ASP A C 1
ATOM 770 O O . ASP A 1 103 ? 4.465 5.882 13.480 1.00 79.94 103 ASP A O 1
ATOM 774 N N . THR A 1 104 ? 3.873 5.870 11.324 1.00 82.25 104 THR A N 1
ATOM 775 C CA . THR A 1 104 ? 2.665 6.692 11.455 1.00 82.25 104 THR A CA 1
ATOM 776 C C . TH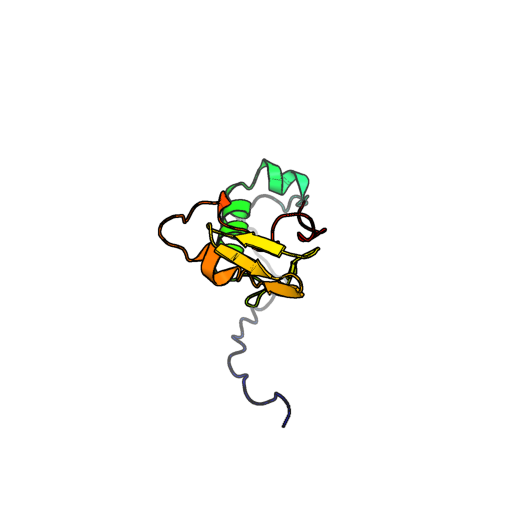R A 1 104 ? 1.495 5.999 10.764 1.00 82.25 104 THR A C 1
ATOM 778 O O . THR A 1 104 ? 1.689 5.223 9.831 1.00 82.25 104 THR A O 1
ATOM 781 N N . LEU A 1 105 ? 0.259 6.316 11.171 1.00 78.12 105 LEU A N 1
ATOM 782 C CA . LEU A 1 105 ? -0.958 5.726 10.588 1.00 78.12 105 LEU A CA 1
ATOM 783 C C . LEU A 1 105 ? -1.017 5.877 9.053 1.00 78.12 105 LEU A C 1
ATOM 785 O O . LEU A 1 105 ? -1.514 5.004 8.352 1.00 78.12 105 LEU A O 1
ATOM 789 N N . GLU A 1 106 ? -0.470 6.967 8.511 1.00 79.38 106 GLU A N 1
ATOM 790 C CA . GLU A 1 106 ? -0.423 7.222 7.065 1.00 79.38 106 GLU A CA 1
ATOM 791 C C . GLU A 1 106 ? 0.525 6.283 6.304 1.00 79.38 106 GLU A C 1
ATOM 793 O O . GLU A 1 106 ? 0.354 6.070 5.100 1.00 79.38 106 GLU A O 1
ATOM 798 N N . ALA A 1 107 ? 1.527 5.719 6.984 1.00 78.31 107 ALA A N 1
ATOM 799 C CA . ALA A 1 107 ? 2.469 4.776 6.389 1.00 78.31 107 ALA A CA 1
ATOM 800 C C . ALA A 1 107 ? 1.855 3.382 6.186 1.00 78.31 107 ALA A C 1
ATOM 802 O O . ALA A 1 107 ? 2.323 2.635 5.325 1.00 78.31 107 ALA A O 1
ATOM 803 N N . MET A 1 108 ? 0.780 3.062 6.914 1.00 80.81 108 MET A N 1
ATOM 804 C CA . MET A 1 108 ? 0.035 1.813 6.786 1.00 80.81 108 MET A CA 1
ATOM 805 C C . MET A 1 108 ? -0.716 1.772 5.442 1.00 80.81 108 MET A C 1
ATOM 807 O O . MET A 1 108 ? -1.786 2.363 5.256 1.00 80.81 108 MET A O 1
ATOM 811 N N . GLN A 1 109 ? -0.134 1.069 4.470 1.00 83.00 109 GLN A N 1
ATOM 812 C CA . GLN A 1 109 ? -0.654 0.954 3.102 1.00 83.00 109 GLN A CA 1
ATOM 813 C C . GLN A 1 109 ? -0.882 -0.505 2.693 1.00 83.00 109 GLN A C 1
ATOM 815 O O . GLN A 1 109 ? -0.590 -0.901 1.563 1.00 83.00 109 GLN A O 1
ATOM 820 N N . ASP A 1 110 ? -1.465 -1.294 3.597 1.00 85.44 110 ASP A N 1
ATOM 821 C CA . ASP A 1 110 ? -1.755 -2.726 3.393 1.00 85.44 110 ASP A CA 1
ATOM 822 C C . ASP A 1 110 ? -2.645 -3.007 2.186 1.00 85.44 110 ASP A C 1
ATOM 824 O O . ASP A 1 110 ? -2.526 -4.025 1.511 1.00 85.44 110 ASP A O 1
ATOM 828 N N . PHE A 1 111 ? -3.511 -2.055 1.859 1.00 88.62 111 PHE A N 1
ATOM 829 C CA . PHE A 1 111 ? -4.411 -2.126 0.715 1.00 88.62 111 PHE A CA 1
ATOM 830 C C . PHE A 1 111 ? -3.816 -1.531 -0.566 1.00 88.62 111 PHE A C 1
ATOM 832 O O . PHE A 1 111 ? -4.541 -1.293 -1.537 1.00 88.62 111 PHE A O 1
ATOM 839 N N . SER A 1 112 ? -2.501 -1.300 -0.581 1.00 86.38 112 SER A N 1
ATOM 840 C CA . SER A 1 112 ? -1.780 -0.589 -1.632 1.00 86.38 112 SER A CA 1
ATOM 841 C C . SER A 1 112 ? -2.301 0.840 -1.863 1.00 86.38 112 SER A C 1
ATOM 843 O O . SER A 1 112 ? -3.264 1.308 -1.250 1.00 86.38 112 SER A O 1
ATOM 845 N N . VAL A 1 113 ? -1.631 1.556 -2.762 1.00 86.25 113 VAL A N 1
ATOM 846 C CA . VAL A 1 113 ? -1.950 2.938 -3.142 1.00 86.25 113 VAL A CA 1
ATOM 847 C C . VAL A 1 113 ? -1.975 3.097 -4.658 1.00 86.25 113 VAL A C 1
ATOM 849 O O . VAL A 1 113 ? -1.484 2.250 -5.410 1.00 86.25 113 VAL A O 1
ATOM 852 N N . GLY A 1 114 ? -2.545 4.213 -5.108 1.00 88.19 114 GLY A N 1
ATOM 853 C CA . GLY A 1 114 ? -2.607 4.576 -6.518 1.00 88.19 114 GLY A CA 1
ATOM 854 C C . GLY A 1 114 ? -3.676 3.805 -7.305 1.00 88.19 114 GLY A C 1
ATOM 855 O O . GLY A 1 114 ? -4.575 3.213 -6.713 1.00 88.19 114 GLY A O 1
ATOM 856 N N . PRO A 1 115 ? -3.575 3.771 -8.647 1.00 88.00 115 PRO A N 1
ATOM 857 C CA . PRO A 1 115 ? -4.638 3.275 -9.535 1.00 88.00 115 PRO A CA 1
ATOM 858 C C . PRO A 1 115 ? -4.983 1.783 -9.413 1.00 88.00 115 PRO A C 1
ATOM 860 O O . PRO A 1 115 ? -5.935 1.317 -10.027 1.00 88.00 115 PRO A O 1
ATOM 863 N N . ARG A 1 116 ? -4.182 1.004 -8.675 1.00 88.56 116 ARG A N 1
ATOM 864 C CA . ARG A 1 116 ? -4.444 -0.422 -8.404 1.00 88.56 116 ARG A CA 1
ATOM 865 C C . ARG A 1 116 ? -4.431 -0.679 -6.900 1.00 88.56 116 ARG A C 1
ATOM 867 O O . ARG A 1 116 ? -3.725 -1.572 -6.439 1.00 88.56 116 ARG A O 1
ATOM 874 N N . ASN A 1 117 ? -5.081 0.189 -6.134 1.00 90.00 117 ASN A N 1
ATOM 875 C CA . ASN A 1 117 ? -5.362 -0.057 -4.726 1.00 90.00 117 ASN A CA 1
ATOM 876 C C . ASN A 1 117 ? -6.519 -1.064 -4.576 1.00 90.00 117 ASN A C 1
ATOM 878 O O . ASN A 1 117 ? -7.216 -1.389 -5.540 1.00 90.00 117 ASN A O 1
ATOM 882 N N . CYS A 1 118 ? -6.701 -1.600 -3.369 1.00 88.62 118 CYS A N 1
ATOM 883 C CA . CYS A 1 118 ? -7.807 -2.505 -3.073 1.00 88.62 118 CYS A CA 1
ATOM 884 C C . CYS A 1 118 ? -9.151 -1.778 -3.232 1.00 88.62 118 CYS A C 1
ATOM 886 O O . CYS A 1 118 ? -9.432 -0.829 -2.503 1.00 88.62 118 CYS A O 1
ATOM 888 N N . ILE A 1 119 ? -10.012 -2.273 -4.127 1.00 90.88 119 ILE A N 1
ATOM 889 C CA . ILE A 1 119 ? -11.363 -1.728 -4.359 1.00 90.88 119 ILE A CA 1
ATOM 890 C C . ILE A 1 119 ? -12.280 -1.839 -3.128 1.00 90.88 119 ILE A C 1
ATOM 892 O O . ILE A 1 119 ? -13.269 -1.117 -3.009 1.00 90.88 119 ILE A O 1
ATOM 896 N N . GLY A 1 120 ? -11.951 -2.752 -2.210 1.00 88.88 120 GLY A N 1
ATOM 897 C CA . GLY A 1 120 ? -12.679 -2.971 -0.963 1.00 88.88 120 GLY A CA 1
ATOM 898 C C . GLY A 1 120 ? -12.299 -2.016 0.168 1.00 88.88 120 GLY A C 1
ATOM 899 O O . GLY A 1 120 ? -12.956 -2.042 1.204 1.00 88.88 120 GLY A O 1
ATOM 900 N N . ARG A 1 121 ? -11.266 -1.177 -0.002 1.00 84.19 121 ARG A N 1
ATOM 901 C CA . ARG A 1 121 ? -10.891 -0.166 0.995 1.00 84.19 121 ARG A CA 1
ATOM 902 C C . ARG A 1 121 ? -11.861 1.018 0.882 1.00 84.19 121 ARG A C 1
ATOM 904 O O . ARG A 1 121 ? -11.792 1.760 -0.096 1.00 84.19 121 ARG A O 1
ATOM 911 N N . LYS A 1 122 ? -12.764 1.174 1.852 1.00 75.62 122 LYS A N 1
ATOM 912 C CA . LYS A 1 122 ? -13.756 2.258 1.942 1.00 75.62 122 LYS A CA 1
ATOM 913 C C . LYS A 1 122 ? -13.851 2.798 3.359 1.00 75.62 122 LYS A C 1
ATOM 915 O O . LYS A 1 122 ? -13.595 2.004 4.289 1.00 75.62 122 LYS A O 1
#

Radius of gyration: 23.99 Å; chains: 1; bounding box: 49×46×65 Å

Sequence (122 aa):
MTANDFCPLAYQTSIPLQNGGGGGGPAHNPFPAQTKLTVSAVNTRLLYLLAILSESLRMYPPVTGSLVRVIAGNCATVAGRYIPGGTMIECTPWVMNHYKRRDTLEAMQDFSVGPRNCIGRK

Foldseek 3Di:
DDPDPDDDDPPDPPPPPPPDDDDDDPPPPVDPDDDDDDPVCCVPPVPVVVVCVLVVCLVPQVPQWWDWDFDPDQWDADPNDIDGGRDIDTDGQNCQSPVVVPNDSVSNQSQHDDPRGNPPPD

Secondary structure (DSSP, 8-state):
--S-S------------------------SS-S-----HHHHHHH-HHHHHHHHHHHHHS-S--S---EE--SSEEEETTEEEETT-EE---HHHHHT-GGG-SGGG--TT--GGGS-TT--

pLDDT: mean 74.49, std 19.34, range [28.3, 93.12]

Organism: NCBI:txid516989

InterPro domains:
  IPR001128 Cytochrome P450 [PF00067] (45-98)
  IPR001128 Cytochrome P450 [PR00385] (33-50)
  IPR001128 Cytochrome P450 [PR00385] (51-62)
  IPR001128 Cytochrome P450 [PR00385] (109-118)
  IPR001128 Cytochrome P450 [PR00385] (118-122)
  IPR017972 Cytochrome P450, conserved site [PS00086] (111-120)
  IPR036396 Cytochrome P450 superfamily [G3DSA:1.10.630.10] (28-122)
  IPR036396 Cytochrome P450 superfamily [SSF48264] (44-121)
  IPR050121 Cytochrome P450 monooxygenase [PTHR24305] (31-122)